Protein AF-A0A816AMF8-F1 (afdb_monomer_lite)

Secondary structure (DSSP, 8-state):
-----PPPPP---------PPPP---SSHHHHHHHHHHHHHHHHHHHTS-TT-----HHHHHHHHHHHHHHHHHHHHHHHHHSTTTS--HHHHHHHHHHHHTT-------HHHHHHHHHHHT-

pLDDT: mean 73.99, std 21.47, range [30.42, 95.75]

Foldseek 3Di:
DDDDDDFDDDDDDDDDPDDDDDDDDDPDPPVVVVLVVVLVVLLVVQVPDDLVPRDDDPSLLVVLLVCCRVVNDPSSVVCCVVRPSSHDDPVVSVVVVVVVVVPDDPDDPPVVVVVVVVVVVVD

Radius of gyration: 21.1 Å; chains: 1; bounding box: 46×49×59 Å

Sequence (123 aa):
GVTFQTPCTFKNKLNEEHCEPKPSDQVSNTQIDCFISTFIEGLTKNMNRSKYCYEYNASMRRFASSVYALGGRNIYQFLQLNLPGAFPTIPTLDSYNKELCKRFQEGEFRFQELENYSNTINC

Organism: NCBI:txid392030

Structure (mmCIF, N/CA/C/O backbone):
data_AF-A0A816AMF8-F1
#
_entry.id   AF-A0A816AMF8-F1
#
loop_
_atom_site.group_PDB
_atom_site.id
_atom_site.type_symbol
_atom_site.label_atom_id
_atom_site.label_alt_id
_atom_site.label_comp_id
_atom_site.label_asym_id
_atom_site.label_entity_id
_atom_site.label_seq_id
_atom_site.pdbx_PDB_ins_code
_atom_site.Cartn_x
_atom_site.Cartn_y
_atom_site.Cartn_z
_atom_site.occupancy
_atom_site.B_iso_or_equiv
_atom_site.auth_seq_id
_atom_site.auth_comp_id
_atom_site.auth_asym_id
_atom_site.auth_atom_id
_atom_site.pdbx_PDB_model_num
ATOM 1 N N . GLY A 1 1 ? 8.708 -21.271 -21.664 1.00 33.81 1 GLY A N 1
ATOM 2 C CA . GLY A 1 1 ? 9.792 -20.341 -21.305 1.00 33.81 1 GLY A CA 1
ATOM 3 C C . GLY A 1 1 ? 9.371 -19.601 -20.062 1.00 33.81 1 GLY A C 1
ATOM 4 O O . GLY A 1 1 ? 8.259 -19.096 -20.041 1.00 33.81 1 GLY A O 1
ATOM 5 N N . VAL A 1 2 ? 10.190 -19.630 -19.015 1.00 32.00 2 VAL A N 1
ATOM 6 C CA . VAL A 1 2 ? 9.902 -18.973 -17.733 1.00 32.00 2 VAL A CA 1
ATOM 7 C C . VAL A 1 2 ? 10.180 -17.479 -17.892 1.00 32.00 2 VAL A C 1
ATOM 9 O O . VAL A 1 2 ? 11.314 -17.094 -18.164 1.00 32.00 2 VAL A O 1
ATOM 12 N N . THR A 1 3 ? 9.153 -16.640 -17.779 1.00 30.42 3 THR A N 1
ATOM 13 C CA . THR A 1 3 ? 9.285 -15.179 -17.803 1.00 30.42 3 THR A CA 1
ATOM 14 C C . THR A 1 3 ? 9.660 -14.680 -16.412 1.00 30.42 3 THR A C 1
ATOM 16 O O . THR A 1 3 ? 8.876 -14.775 -15.470 1.00 30.42 3 THR A O 1
ATOM 19 N N . PHE A 1 4 ? 10.869 -14.140 -16.281 1.00 31.11 4 PHE A N 1
ATOM 20 C CA . PHE A 1 4 ? 11.294 -13.406 -15.094 1.00 31.11 4 PHE A CA 1
ATOM 21 C C . PHE A 1 4 ? 10.667 -12.005 -15.127 1.00 31.11 4 PHE A C 1
ATOM 23 O O . PHE A 1 4 ? 10.997 -11.199 -15.994 1.00 31.11 4 PHE A O 1
ATOM 30 N N . GLN A 1 5 ? 9.754 -11.714 -14.195 1.00 35.53 5 GLN A N 1
ATOM 31 C CA . GLN A 1 5 ? 9.318 -10.345 -13.908 1.00 35.53 5 GLN A CA 1
ATOM 32 C C . GLN A 1 5 ? 10.419 -9.646 -13.105 1.00 35.53 5 GLN A C 1
ATOM 34 O O . GLN A 1 5 ? 10.699 -10.019 -11.966 1.00 35.53 5 GLN A O 1
ATOM 39 N N . THR A 1 6 ? 11.066 -8.654 -13.708 1.00 41.81 6 THR A N 1
ATOM 40 C CA . THR A 1 6 ? 12.015 -7.768 -13.028 1.00 41.81 6 THR A CA 1
ATOM 41 C C . THR A 1 6 ? 11.284 -6.742 -12.148 1.00 41.81 6 THR A C 1
ATOM 43 O O . THR A 1 6 ? 10.152 -6.357 -12.452 1.00 41.81 6 THR A O 1
ATOM 46 N N . PRO A 1 7 ? 11.901 -6.290 -11.039 1.00 43.69 7 PRO A N 1
ATOM 47 C CA . PRO A 1 7 ? 11.271 -5.376 -10.093 1.00 43.69 7 PRO A CA 1
ATOM 48 C C . PRO A 1 7 ? 11.314 -3.924 -10.593 1.00 43.69 7 PRO A C 1
ATOM 50 O O . PRO A 1 7 ? 12.341 -3.430 -11.065 1.00 43.69 7 PRO A O 1
ATOM 53 N N . CYS A 1 8 ? 10.184 -3.228 -10.465 1.00 34.16 8 CYS A N 1
ATOM 54 C CA . CYS A 1 8 ? 10.032 -1.818 -10.814 1.00 34.16 8 CYS A CA 1
ATOM 55 C C . CYS A 1 8 ? 10.995 -0.937 -10.000 1.00 34.16 8 CYS A C 1
ATOM 57 O O . CYS A 1 8 ? 10.967 -0.949 -8.769 1.00 34.16 8 CYS A O 1
ATOM 59 N N . THR A 1 9 ? 11.823 -0.140 -10.678 1.00 40.06 9 THR A N 1
ATOM 60 C CA . THR A 1 9 ? 12.758 0.801 -10.043 1.00 40.06 9 THR A CA 1
ATOM 61 C C . THR A 1 9 ? 12.145 2.201 -9.930 1.00 40.06 9 THR A C 1
ATOM 63 O O . THR A 1 9 ? 11.551 2.730 -10.869 1.00 40.06 9 THR A O 1
ATOM 66 N N . PHE A 1 10 ? 12.279 2.790 -8.741 1.00 38.66 10 PHE A N 1
ATOM 67 C CA . PHE A 1 10 ? 11.649 4.035 -8.294 1.00 38.66 10 PHE A CA 1
ATOM 68 C C . PHE A 1 10 ? 12.312 5.273 -8.932 1.00 38.66 10 PHE A C 1
ATOM 70 O O . PHE A 1 10 ? 13.519 5.464 -8.800 1.00 38.66 10 PHE A O 1
ATOM 77 N N . LYS A 1 11 ? 11.535 6.165 -9.561 1.00 35.31 11 LYS A N 1
ATOM 78 C CA . LYS A 1 11 ? 11.954 7.551 -9.845 1.00 35.31 11 LYS A CA 1
ATOM 79 C C . LYS A 1 11 ? 10.916 8.515 -9.269 1.00 35.31 11 LYS A C 1
ATOM 81 O O . LYS A 1 11 ? 9.786 8.579 -9.744 1.00 35.31 11 LYS A O 1
ATOM 86 N N . ASN A 1 12 ? 11.308 9.242 -8.222 1.00 36.44 12 ASN A N 1
ATOM 87 C CA . ASN A 1 12 ? 10.489 10.258 -7.562 1.00 36.44 12 ASN A CA 1
ATOM 88 C C . ASN A 1 12 ? 10.496 11.568 -8.367 1.00 36.44 12 ASN A C 1
ATOM 90 O O . ASN A 1 12 ? 11.560 12.113 -8.647 1.00 36.44 12 ASN A O 1
ATOM 94 N N . LYS A 1 13 ? 9.312 12.112 -8.666 1.00 33.66 13 LYS A N 1
ATOM 95 C CA . LYS A 1 13 ? 9.111 13.553 -8.882 1.00 33.66 13 LYS A CA 1
ATOM 96 C C . LYS A 1 13 ? 8.112 14.048 -7.835 1.00 33.66 13 LYS A C 1
ATOM 98 O O . LYS A 1 13 ? 6.982 13.563 -7.775 1.00 33.66 13 LYS A O 1
ATOM 103 N N . LEU A 1 14 ? 8.598 14.941 -6.976 1.00 40.00 14 LEU A N 1
ATOM 104 C CA . LEU A 1 14 ? 7.873 15.620 -5.905 1.00 40.00 14 LEU A CA 1
ATOM 105 C C . LEU A 1 14 ? 6.884 16.621 -6.505 1.00 40.00 14 LEU A C 1
ATOM 107 O O . LEU A 1 14 ? 7.300 17.508 -7.237 1.00 40.00 14 LEU A O 1
ATOM 111 N N . ASN A 1 15 ? 5.608 16.490 -6.148 1.00 35.75 15 ASN A N 1
ATOM 112 C CA . ASN A 1 15 ? 4.699 17.626 -6.064 1.00 35.75 15 ASN A CA 1
ATOM 113 C C . ASN A 1 15 ? 4.304 17.704 -4.588 1.00 35.75 15 ASN A C 1
ATOM 115 O O . ASN A 1 15 ? 3.692 16.769 -4.066 1.00 35.75 15 ASN A O 1
ATOM 119 N N . GLU A 1 16 ? 4.778 18.752 -3.924 1.00 41.38 16 GLU A N 1
ATOM 120 C CA . GLU A 1 16 ? 4.567 19.047 -2.511 1.00 41.38 16 GLU A CA 1
ATOM 121 C C . GLU A 1 16 ? 3.116 19.488 -2.285 1.00 41.38 16 GLU A C 1
ATOM 123 O O . GLU A 1 16 ? 2.672 20.494 -2.835 1.00 41.38 16 GLU A O 1
ATOM 128 N N . GLU A 1 17 ? 2.371 18.738 -1.472 1.00 45.41 17 GLU A N 1
ATOM 129 C CA . GLU A 1 17 ? 1.241 19.300 -0.733 1.00 45.41 17 GLU A CA 1
ATOM 130 C C . GLU A 1 17 ? 1.823 20.004 0.501 1.00 45.41 17 GLU A C 1
ATOM 132 O O . GLU A 1 17 ? 2.630 19.438 1.240 1.00 45.41 17 GLU A O 1
ATOM 137 N N . HIS A 1 18 ? 1.482 21.281 0.640 1.00 37.78 18 HIS A N 1
ATOM 138 C CA . HIS A 1 18 ? 2.117 22.254 1.523 1.00 37.78 18 HIS A CA 1
ATOM 139 C C . HIS A 1 18 ? 1.813 21.952 3.004 1.00 37.78 18 HIS A C 1
ATOM 141 O O . HIS A 1 18 ? 0.678 22.102 3.454 1.00 37.78 18 HIS A O 1
ATOM 147 N N . CYS A 1 19 ? 2.829 21.557 3.773 1.00 46.47 19 CYS A N 1
ATOM 148 C CA . CYS A 1 19 ? 2.843 21.710 5.228 1.00 46.47 19 CYS A CA 1
ATOM 149 C C . CYS A 1 19 ? 3.553 23.032 5.533 1.00 46.47 19 CYS A C 1
ATOM 151 O O . CYS A 1 19 ? 4.736 23.158 5.219 1.00 46.47 19 CYS A O 1
ATOM 153 N N . GLU A 1 20 ? 2.868 24.019 6.116 1.00 35.56 20 GLU A N 1
ATOM 154 C CA . GLU A 1 20 ? 3.544 25.261 6.507 1.00 35.56 20 GLU A CA 1
ATOM 155 C C . GLU A 1 20 ? 4.588 24.995 7.611 1.00 35.56 20 GLU A C 1
ATOM 157 O O . GLU A 1 20 ? 4.253 24.406 8.647 1.00 35.56 20 GLU A O 1
ATOM 162 N N . PRO A 1 21 ? 5.850 25.426 7.428 1.00 44.94 21 PRO A N 1
ATOM 163 C CA . PRO A 1 21 ? 6.893 25.269 8.427 1.00 44.94 21 PRO A CA 1
ATOM 164 C C . PRO A 1 21 ? 6.908 26.460 9.398 1.00 44.94 21 PRO A C 1
ATOM 166 O O . PRO A 1 21 ? 6.903 27.620 8.988 1.00 44.94 21 PRO A O 1
ATOM 169 N N . LYS A 1 22 ? 7.027 26.189 10.703 1.00 41.28 22 LYS A N 1
ATOM 170 C CA . LYS A 1 22 ? 7.595 27.175 11.640 1.00 41.28 22 LYS A CA 1
ATOM 171 C C . LYS A 1 22 ? 9.122 27.179 11.473 1.00 41.28 22 LYS A C 1
ATOM 173 O O . LYS A 1 22 ? 9.694 26.098 11.322 1.00 41.28 22 LYS A O 1
ATOM 178 N N . PRO A 1 23 ? 9.794 28.344 11.490 1.00 51.41 23 PRO A N 1
ATOM 179 C CA . PRO A 1 23 ? 11.215 28.410 11.191 1.00 51.41 23 PRO A CA 1
ATOM 180 C C . PRO A 1 23 ? 12.047 28.066 12.429 1.00 51.41 23 PRO A C 1
ATOM 182 O O . PRO A 1 23 ? 11.971 28.762 13.438 1.00 51.41 23 PRO A O 1
ATOM 185 N N . SER A 1 24 ? 12.867 27.022 12.319 1.00 41.66 24 SER A N 1
ATOM 186 C CA . SER A 1 24 ? 14.206 26.966 12.919 1.00 41.66 24 SER A CA 1
ATOM 187 C C . SER A 1 24 ? 14.951 25.733 12.398 1.00 41.66 24 SER A C 1
ATOM 189 O O . SER A 1 24 ? 14.644 24.605 12.779 1.00 41.66 24 SER A O 1
ATOM 191 N N . ASP A 1 25 ? 15.876 25.988 11.475 1.00 51.38 25 ASP A N 1
ATOM 192 C CA . ASP A 1 25 ? 17.154 25.316 11.217 1.00 51.38 25 ASP A CA 1
ATOM 193 C C . ASP A 1 25 ? 17.327 23.867 11.711 1.00 51.38 25 ASP A C 1
ATOM 195 O O . ASP A 1 25 ? 17.658 23.651 12.875 1.00 51.38 25 ASP A O 1
ATOM 199 N N . GLN A 1 26 ? 17.180 22.896 10.792 1.00 42.66 26 GLN A N 1
ATOM 200 C CA . GLN A 1 26 ? 18.002 21.675 10.606 1.00 42.66 26 GLN A CA 1
ATOM 201 C C . GLN A 1 26 ? 17.247 20.610 9.774 1.00 42.66 26 GLN A C 1
ATOM 203 O O . GLN A 1 26 ? 16.132 20.205 10.088 1.00 42.66 26 GLN A O 1
ATOM 208 N N . VAL A 1 27 ? 17.867 20.133 8.693 1.00 52.97 27 VAL A N 1
ATOM 209 C CA . VAL A 1 27 ? 17.420 18.990 7.866 1.00 52.97 27 VAL A CA 1
ATOM 210 C C . VAL A 1 27 ? 17.554 17.698 8.704 1.00 52.97 27 VAL A C 1
ATOM 212 O O . VAL A 1 27 ? 18.638 17.455 9.215 1.00 52.97 27 VAL A O 1
ATOM 215 N N . SER A 1 28 ? 16.582 16.795 8.910 1.00 50.44 28 SER A N 1
ATOM 216 C CA . SER A 1 28 ? 15.158 16.722 8.534 1.00 50.44 28 SER A CA 1
ATOM 217 C C . SER A 1 28 ? 14.416 15.665 9.398 1.00 50.44 28 SER A C 1
ATOM 219 O O . SER A 1 28 ? 13.914 14.670 8.874 1.00 50.44 28 SER A O 1
ATOM 221 N N . ASN A 1 29 ? 14.353 15.831 10.727 1.00 52.22 29 ASN A N 1
ATOM 222 C CA . ASN A 1 29 ? 13.529 14.957 11.596 1.00 52.22 29 ASN A CA 1
ATOM 223 C C . ASN A 1 29 ? 12.019 15.218 11.418 1.00 52.22 29 ASN A C 1
ATOM 225 O O . ASN A 1 29 ? 11.203 14.303 11.453 1.00 52.22 29 ASN A O 1
ATOM 229 N N . THR A 1 30 ? 11.658 16.454 11.080 1.00 54.69 30 THR A N 1
ATOM 230 C CA . THR A 1 30 ? 10.279 16.941 10.933 1.00 54.69 30 THR A CA 1
ATOM 231 C C . THR A 1 30 ? 9.467 16.222 9.851 1.00 54.69 30 THR A C 1
ATOM 233 O O . THR A 1 30 ? 8.251 16.087 9.966 1.00 54.69 30 THR A O 1
ATOM 236 N N . GLN A 1 31 ? 10.115 15.753 8.779 1.00 55.91 31 GLN A N 1
ATOM 237 C CA . GLN A 1 31 ? 9.424 15.142 7.637 1.00 55.91 31 GLN A CA 1
ATOM 238 C C . GLN A 1 31 ? 9.087 13.659 7.880 1.00 55.91 31 GLN A C 1
ATOM 240 O O . GLN A 1 31 ? 8.039 13.180 7.442 1.00 55.91 31 GLN A O 1
ATOM 245 N N . ILE A 1 32 ? 9.947 12.943 8.616 1.00 59.97 32 ILE A N 1
ATOM 246 C CA . ILE A 1 32 ? 9.704 11.559 9.055 1.00 59.97 32 ILE A CA 1
ATOM 247 C C . ILE A 1 32 ? 8.557 11.543 10.067 1.00 59.97 32 ILE A C 1
ATOM 249 O O . ILE A 1 32 ? 7.622 10.750 9.922 1.00 59.97 32 ILE A O 1
ATOM 253 N N . ASP A 1 33 ? 8.576 12.484 11.013 1.00 68.06 33 ASP A N 1
ATOM 254 C CA . ASP A 1 33 ? 7.499 12.671 11.987 1.00 68.06 33 ASP A CA 1
ATOM 255 C C . ASP A 1 33 ? 6.152 12.927 11.290 1.00 68.06 33 ASP A C 1
ATOM 257 O O . ASP A 1 33 ? 5.122 12.378 11.688 1.00 68.06 33 ASP A O 1
ATOM 261 N N . CYS A 1 34 ? 6.161 13.676 10.181 1.00 83.44 34 CYS A N 1
ATOM 262 C CA . CYS A 1 34 ? 4.963 13.971 9.399 1.00 83.44 34 CYS A CA 1
ATOM 263 C C . CYS A 1 34 ? 4.342 12.722 8.751 1.00 83.44 34 CYS A C 1
ATOM 265 O O . CYS A 1 34 ? 3.120 12.546 8.805 1.00 83.44 34 CYS A O 1
ATOM 267 N N . PHE A 1 35 ? 5.147 11.834 8.148 1.00 89.50 35 PHE A N 1
ATOM 268 C CA . PHE A 1 35 ? 4.613 10.597 7.565 1.00 89.50 35 PHE A CA 1
ATOM 269 C C . PHE A 1 35 ? 4.095 9.648 8.644 1.00 89.50 35 PHE A C 1
ATOM 271 O O . PHE A 1 35 ? 2.990 9.130 8.502 1.00 89.50 35 PHE A O 1
ATOM 278 N N . ILE A 1 36 ? 4.869 9.424 9.710 1.00 90.69 36 ILE A N 1
ATOM 279 C CA . ILE A 1 36 ? 4.487 8.494 10.778 1.00 90.69 36 ILE A CA 1
ATOM 280 C C . ILE A 1 36 ? 3.206 8.966 11.469 1.00 90.69 36 ILE A C 1
ATOM 282 O O . ILE A 1 36 ? 2.288 8.165 11.629 1.00 90.69 36 ILE A O 1
ATOM 286 N N . SER A 1 37 ? 3.096 10.261 11.778 1.00 90.44 37 SER A N 1
ATOM 287 C CA . SER A 1 37 ? 1.859 10.870 12.283 1.00 90.44 37 SER A CA 1
ATOM 288 C C . SER A 1 37 ? 0.679 10.595 11.344 1.00 90.44 37 SER A C 1
ATOM 290 O O . SER A 1 37 ? -0.316 9.986 11.737 1.00 90.44 37 SER A O 1
ATOM 292 N N . THR A 1 38 ? 0.840 10.920 10.059 1.00 90.44 38 THR A N 1
ATOM 293 C CA . THR A 1 38 ? -0.192 10.714 9.033 1.00 90.44 38 THR A CA 1
ATOM 294 C C . THR A 1 38 ? -0.591 9.239 8.893 1.00 90.44 38 THR A C 1
ATOM 296 O O . THR A 1 38 ? -1.761 8.914 8.677 1.00 90.44 38 THR A O 1
ATOM 299 N N . PHE A 1 39 ? 0.374 8.328 9.006 1.00 93.19 39 PHE A N 1
ATOM 300 C CA . PHE A 1 39 ? 0.154 6.890 8.928 1.00 93.19 39 PHE A CA 1
ATOM 301 C C . PHE A 1 39 ? -0.612 6.372 10.149 1.00 93.19 39 PHE A C 1
ATOM 303 O O . PHE A 1 39 ? -1.580 5.633 9.981 1.00 93.19 39 PHE A O 1
ATOM 310 N N . ILE A 1 40 ? -0.226 6.788 11.360 1.00 92.44 40 ILE A N 1
ATOM 311 C CA . ILE A 1 40 ? -0.901 6.415 12.611 1.00 92.44 40 ILE A CA 1
ATOM 312 C C . ILE A 1 40 ? -2.327 6.972 12.641 1.00 92.44 40 ILE A C 1
ATOM 314 O O . ILE A 1 40 ? -3.259 6.253 13.006 1.00 92.44 40 ILE A O 1
ATOM 318 N N . GLU A 1 41 ? -2.530 8.217 12.211 1.00 91.50 41 GLU A N 1
ATOM 319 C CA . GLU A 1 41 ? -3.865 8.802 12.088 1.00 91.50 41 GLU A CA 1
ATOM 320 C C . GLU A 1 41 ? -4.732 8.038 11.085 1.00 91.50 41 GLU A C 1
ATOM 322 O O . GLU A 1 41 ? -5.889 7.728 11.374 1.00 91.50 41 GLU A O 1
ATOM 327 N N . GLY A 1 42 ? -4.183 7.721 9.908 1.00 91.12 42 GLY A N 1
ATOM 328 C CA . GLY A 1 42 ? -4.875 6.946 8.879 1.00 91.12 42 GLY A CA 1
ATOM 329 C C . GLY A 1 42 ? -5.243 5.544 9.363 1.00 91.12 42 GLY A C 1
ATOM 330 O O . GLY A 1 42 ? -6.381 5.108 9.193 1.00 91.12 42 GLY A O 1
ATOM 331 N N . LEU A 1 43 ? -4.310 4.869 10.039 1.00 92.81 43 LEU A N 1
ATOM 332 C CA . LEU A 1 43 ? -4.536 3.575 10.676 1.00 92.81 43 LEU A CA 1
ATOM 333 C C . LEU A 1 43 ? -5.662 3.655 11.710 1.00 92.81 43 LEU A C 1
ATOM 335 O O . LEU A 1 43 ? -6.616 2.886 11.635 1.00 92.81 43 LEU A O 1
ATOM 339 N N . THR A 1 44 ? -5.592 4.616 12.629 1.00 92.06 44 THR A N 1
ATOM 340 C CA . THR A 1 44 ? -6.589 4.789 13.696 1.00 92.06 44 THR A CA 1
ATOM 341 C C . THR A 1 44 ? -7.973 5.084 13.117 1.00 92.06 44 THR A C 1
ATOM 343 O O . THR A 1 44 ? -8.968 4.492 13.535 1.00 92.06 44 THR A O 1
ATOM 346 N N . LYS A 1 45 ? -8.050 5.939 12.087 1.00 92.31 45 LYS A N 1
ATOM 347 C CA . LYS A 1 45 ? -9.293 6.201 11.346 1.00 92.31 45 LYS A CA 1
ATOM 348 C C . LYS A 1 45 ? -9.839 4.927 10.704 1.00 92.31 45 LYS A C 1
ATOM 350 O O . LYS A 1 45 ? -11.033 4.673 10.823 1.00 92.31 45 LYS A O 1
ATOM 355 N N . ASN A 1 46 ? -8.995 4.114 10.072 1.00 92.38 46 ASN A N 1
ATOM 356 C CA . ASN A 1 46 ? -9.420 2.855 9.461 1.00 92.38 46 ASN A CA 1
ATOM 357 C C . ASN A 1 46 ? -9.868 1.823 10.501 1.00 92.38 46 ASN A C 1
ATOM 359 O O . ASN A 1 46 ? -10.867 1.149 10.279 1.00 92.38 46 ASN A O 1
ATOM 363 N N . MET A 1 47 ? -9.210 1.737 11.657 1.00 89.44 47 MET A N 1
ATOM 364 C CA . MET A 1 47 ? -9.632 0.850 12.747 1.00 89.44 47 MET A CA 1
ATOM 365 C C . MET A 1 47 ? -11.018 1.205 13.301 1.00 89.44 47 MET A C 1
ATOM 367 O O . MET A 1 47 ? -11.760 0.311 13.696 1.00 89.44 47 MET A O 1
ATOM 371 N N . ASN A 1 48 ? -11.389 2.488 13.277 1.00 89.25 48 ASN A N 1
ATOM 372 C CA . ASN A 1 48 ? -12.716 2.957 13.687 1.00 89.25 48 ASN A CA 1
ATOM 373 C C . ASN A 1 48 ? -13.801 2.762 12.613 1.00 89.25 48 ASN A C 1
ATOM 375 O O . ASN A 1 48 ? -14.976 3.032 12.861 1.00 89.25 48 ASN A O 1
ATOM 379 N N . ARG A 1 49 ? -13.430 2.326 11.405 1.00 88.50 49 ARG A N 1
ATOM 380 C CA . ARG A 1 49 ? -14.358 2.090 10.295 1.00 88.50 49 ARG A CA 1
ATOM 381 C C . ARG A 1 49 ? -14.707 0.613 10.176 1.00 88.50 49 ARG A C 1
ATOM 383 O O . ARG A 1 49 ? -14.003 -0.273 10.658 1.00 88.50 49 ARG A O 1
ATOM 390 N N . SER A 1 50 ? -15.791 0.335 9.457 1.00 86.31 50 SER A N 1
ATOM 391 C CA . SER A 1 50 ? -16.090 -1.029 9.037 1.00 86.31 50 SER A CA 1
ATOM 392 C C . SER A 1 50 ? -15.003 -1.542 8.083 1.00 86.31 50 SER A C 1
ATOM 394 O O . SER A 1 50 ? -14.399 -0.785 7.320 1.00 86.31 50 SER A O 1
ATOM 396 N N . LYS A 1 51 ? -14.774 -2.859 8.108 1.00 75.06 51 LYS A N 1
ATOM 397 C CA . LYS A 1 51 ? -13.682 -3.554 7.399 1.00 75.06 51 LYS A CA 1
ATOM 398 C C . LYS A 1 51 ? -13.594 -3.270 5.888 1.00 75.06 51 LYS A C 1
ATOM 400 O O . LYS A 1 51 ? -12.548 -3.488 5.287 1.00 75.06 51 LYS A O 1
ATOM 405 N N . TYR A 1 52 ? -14.679 -2.804 5.273 1.00 77.38 52 TYR A N 1
ATOM 406 C CA . TYR A 1 52 ? -14.784 -2.557 3.831 1.00 77.38 52 TYR A CA 1
ATOM 407 C C . TYR A 1 52 ? -14.685 -1.074 3.446 1.00 77.38 52 TYR A C 1
ATOM 409 O O . TYR A 1 52 ? -14.720 -0.757 2.263 1.00 77.38 52 TYR A O 1
ATOM 417 N N . CYS A 1 53 ? -14.537 -0.176 4.423 1.00 86.50 53 CYS A N 1
ATOM 418 C CA . CYS A 1 53 ? -14.521 1.275 4.219 1.00 86.50 53 CYS A CA 1
ATOM 419 C C . CYS A 1 53 ? -13.150 1.901 4.530 1.00 86.50 53 CYS A C 1
ATOM 421 O O . CYS A 1 53 ? -13.057 3.078 4.890 1.00 86.50 53 CYS A O 1
ATOM 423 N N . TYR A 1 54 ? -12.074 1.115 4.449 1.00 91.69 54 TYR A N 1
ATOM 424 C CA . TYR A 1 54 ? -10.724 1.630 4.662 1.00 91.69 54 TYR A CA 1
ATOM 425 C C . TYR A 1 54 ? -10.316 2.563 3.525 1.00 91.69 54 TYR A C 1
ATOM 427 O O . TYR A 1 54 ? -10.481 2.237 2.350 1.00 91.69 54 TYR A O 1
ATOM 435 N N . GLU A 1 55 ? -9.744 3.707 3.883 1.00 90.06 55 GLU A N 1
ATOM 436 C CA . GLU A 1 55 ? -9.202 4.666 2.925 1.00 90.06 55 GLU A CA 1
ATOM 437 C C . GLU A 1 55 ? -7.721 4.894 3.190 1.00 90.06 55 GLU A C 1
ATOM 439 O O . GLU A 1 55 ? -7.244 4.862 4.326 1.00 90.06 55 GLU A O 1
ATOM 444 N N . TYR A 1 56 ? -6.989 5.135 2.108 1.00 91.81 56 TYR A N 1
ATOM 445 C CA . TYR A 1 56 ? -5.545 5.295 2.137 1.00 91.81 56 TYR A CA 1
ATOM 446 C C . TYR A 1 56 ? -5.168 6.547 1.358 1.00 91.81 56 TYR A C 1
ATOM 448 O O . TYR A 1 56 ? -5.443 6.662 0.159 1.00 91.81 56 TYR A O 1
ATOM 456 N N . ASN A 1 57 ? -4.504 7.488 2.027 1.00 90.56 57 ASN A N 1
ATOM 457 C CA . ASN A 1 57 ? -3.968 8.670 1.358 1.00 90.56 57 ASN A CA 1
ATOM 458 C C . ASN A 1 57 ? -2.820 8.294 0.396 1.00 90.56 57 ASN A C 1
ATOM 460 O O . ASN A 1 57 ? -2.359 7.150 0.347 1.00 90.56 57 ASN A O 1
ATOM 464 N N . ALA A 1 58 ? -2.369 9.247 -0.422 1.00 89.31 58 ALA A N 1
ATOM 465 C CA . ALA A 1 58 ? -1.332 8.991 -1.425 1.00 89.31 58 ALA A CA 1
ATOM 466 C C . ALA A 1 58 ? -0.019 8.468 -0.809 1.00 89.31 58 ALA A C 1
ATOM 468 O O . ALA A 1 58 ? 0.584 7.544 -1.356 1.00 89.31 58 ALA A O 1
ATOM 469 N N . SER A 1 59 ? 0.394 9.004 0.341 1.00 89.44 59 SER A N 1
ATOM 470 C CA . SER A 1 59 ? 1.616 8.594 1.043 1.00 89.44 59 SER A CA 1
ATOM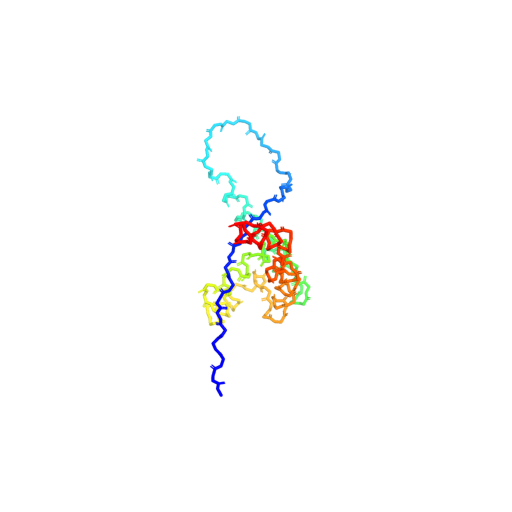 471 C C . SER A 1 59 ? 1.529 7.157 1.562 1.00 89.44 59 SER A C 1
ATOM 473 O O . SER A 1 59 ? 2.445 6.370 1.336 1.00 89.44 59 SER A O 1
ATOM 475 N N . MET A 1 60 ? 0.403 6.772 2.170 1.00 92.50 60 MET A N 1
ATOM 476 C CA . MET A 1 60 ? 0.140 5.403 2.627 1.00 92.50 60 MET A CA 1
ATOM 477 C C . MET A 1 60 ? 0.096 4.417 1.458 1.00 92.50 60 MET A C 1
ATOM 479 O O . MET A 1 60 ? 0.658 3.328 1.553 1.00 92.50 60 MET A O 1
ATOM 483 N N . ARG A 1 61 ? -0.525 4.802 0.333 1.00 92.94 61 ARG A N 1
ATOM 484 C CA . ARG A 1 61 ? -0.555 3.979 -0.887 1.00 92.94 61 ARG A CA 1
ATOM 485 C C . ARG A 1 61 ? 0.850 3.735 -1.429 1.00 92.94 61 ARG A C 1
ATOM 487 O O . ARG A 1 61 ? 1.210 2.590 -1.671 1.00 92.94 61 ARG A O 1
ATOM 494 N N . ARG A 1 62 ? 1.665 4.789 -1.548 1.00 89.75 62 ARG A N 1
ATOM 495 C CA . ARG A 1 62 ? 3.067 4.678 -1.987 1.00 89.75 62 ARG A CA 1
ATOM 496 C C . ARG A 1 62 ? 3.890 3.815 -1.039 1.00 89.75 62 ARG A C 1
ATOM 498 O O . ARG A 1 62 ? 4.625 2.952 -1.502 1.00 89.75 62 ARG A O 1
ATOM 505 N N . PHE A 1 63 ? 3.736 4.012 0.268 1.00 92.81 63 PHE A N 1
ATOM 506 C CA . PHE A 1 63 ? 4.402 3.191 1.273 1.00 92.81 63 PHE A CA 1
ATOM 507 C C . PHE A 1 63 ? 4.024 1.712 1.132 1.00 92.81 63 PHE A C 1
ATOM 509 O O . PHE A 1 63 ? 4.907 0.862 1.054 1.00 92.81 63 PHE A O 1
ATOM 516 N N . ALA A 1 64 ? 2.733 1.400 0.998 1.00 93.81 64 ALA A N 1
ATOM 517 C CA . ALA A 1 64 ? 2.261 0.037 0.777 1.00 93.81 64 ALA A CA 1
ATOM 518 C C . ALA A 1 64 ? 2.836 -0.580 -0.512 1.00 93.81 64 ALA A C 1
ATOM 520 O O . ALA A 1 64 ? 3.282 -1.728 -0.489 1.00 93.81 64 ALA A O 1
ATOM 521 N N . SER A 1 65 ? 2.882 0.176 -1.613 1.00 92.38 65 SER A N 1
ATOM 522 C CA . SER A 1 65 ? 3.496 -0.275 -2.868 1.00 92.38 65 SER A CA 1
ATOM 523 C C . SER A 1 65 ? 4.984 -0.574 -2.696 1.00 92.38 65 SER A C 1
ATOM 525 O O . SER A 1 65 ? 5.447 -1.615 -3.155 1.00 92.38 65 SER A O 1
ATOM 527 N N . SER A 1 66 ? 5.724 0.285 -1.990 1.00 92.31 66 SER A N 1
ATOM 528 C CA . SER A 1 66 ? 7.145 0.070 -1.700 1.00 92.31 66 SER A CA 1
ATOM 529 C C . SER A 1 66 ? 7.375 -1.158 -0.821 1.00 92.31 66 SER A C 1
ATOM 531 O O . SER A 1 66 ? 8.254 -1.962 -1.118 1.00 92.31 66 SER A O 1
ATOM 533 N N . VAL A 1 67 ? 6.564 -1.354 0.223 1.00 94.12 67 VAL A N 1
ATOM 534 C CA . VAL A 1 67 ? 6.645 -2.542 1.086 1.00 94.12 67 VAL A CA 1
ATOM 535 C C . VAL A 1 67 ? 6.381 -3.817 0.285 1.00 94.12 67 VAL A C 1
ATOM 537 O O . VAL A 1 67 ? 7.102 -4.795 0.452 1.00 94.12 67 VAL A O 1
ATOM 540 N N . TYR A 1 68 ? 5.394 -3.811 -0.614 1.00 94.44 68 TYR A N 1
ATOM 541 C CA . TYR A 1 68 ? 5.109 -4.962 -1.471 1.00 94.44 68 TYR A CA 1
ATOM 542 C C . TYR A 1 68 ? 6.222 -5.225 -2.493 1.00 94.44 68 TYR A C 1
ATOM 544 O O . TYR A 1 68 ? 6.598 -6.374 -2.703 1.00 94.44 68 TYR A O 1
ATOM 552 N N . ALA A 1 69 ? 6.778 -4.174 -3.101 1.00 89.38 69 ALA A N 1
ATOM 553 C CA . ALA A 1 69 ? 7.856 -4.298 -4.078 1.00 89.38 69 ALA A CA 1
ATOM 554 C C . ALA A 1 69 ? 9.160 -4.819 -3.452 1.00 89.38 69 ALA A C 1
ATOM 556 O O . ALA A 1 69 ? 9.846 -5.633 -4.063 1.00 89.38 69 ALA A O 1
ATOM 557 N N . LEU A 1 70 ? 9.493 -4.365 -2.239 1.00 92.19 70 LEU A N 1
ATOM 558 C CA . LEU A 1 70 ? 10.735 -4.730 -1.552 1.00 92.19 70 LEU A CA 1
ATOM 559 C C . LEU A 1 70 ? 10.607 -6.026 -0.747 1.00 92.19 70 LEU A C 1
ATOM 561 O O . LEU A 1 70 ? 11.495 -6.871 -0.786 1.00 92.19 70 LEU A O 1
ATOM 565 N N . GLY A 1 71 ? 9.512 -6.181 -0.002 1.00 90.62 71 GLY A N 1
ATOM 566 C CA . GLY A 1 71 ? 9.285 -7.330 0.876 1.00 90.62 71 GLY A CA 1
ATOM 567 C C . GLY A 1 71 ? 8.567 -8.502 0.201 1.00 90.62 71 GLY A C 1
ATOM 568 O O . GLY A 1 71 ? 8.485 -9.597 0.763 1.00 90.62 71 GLY A O 1
ATOM 569 N N . GLY A 1 72 ? 8.024 -8.289 -0.996 1.00 92.19 72 GLY A N 1
ATOM 570 C CA . GLY A 1 72 ? 7.220 -9.277 -1.696 1.00 92.19 72 GLY A CA 1
ATOM 571 C C . GLY A 1 72 ? 5.901 -9.593 -0.986 1.00 92.19 72 GLY A C 1
ATOM 572 O O . GLY A 1 72 ? 5.501 -8.985 0.012 1.00 92.19 72 GLY A O 1
ATOM 573 N N . ARG A 1 73 ? 5.205 -10.603 -1.512 1.00 94.50 73 ARG A N 1
ATOM 574 C CA . ARG A 1 73 ? 3.855 -10.970 -1.068 1.00 94.50 73 ARG A CA 1
ATOM 575 C C . ARG A 1 73 ? 3.791 -11.433 0.387 1.00 94.50 73 ARG A C 1
ATOM 577 O O . ARG A 1 73 ? 2.865 -11.048 1.094 1.00 94.50 73 ARG A O 1
ATOM 584 N N . ASN A 1 74 ? 4.757 -12.236 0.833 1.00 95.00 74 ASN A N 1
ATOM 585 C CA . ASN A 1 74 ? 4.714 -12.860 2.158 1.00 95.00 74 ASN A CA 1
ATOM 586 C C . ASN A 1 74 ? 4.860 -11.828 3.280 1.00 95.00 74 ASN A C 1
ATOM 588 O O . ASN A 1 74 ? 4.054 -11.818 4.207 1.00 95.00 74 ASN A O 1
ATOM 592 N N . ILE A 1 75 ? 5.841 -10.925 3.171 1.00 95.31 75 ILE A N 1
ATOM 593 C CA . ILE A 1 75 ? 6.048 -9.861 4.165 1.00 95.31 75 ILE A CA 1
ATOM 594 C C . ILE A 1 75 ? 4.854 -8.911 4.164 1.00 95.31 75 ILE A C 1
ATOM 596 O O . ILE A 1 75 ? 4.348 -8.550 5.224 1.00 95.31 75 ILE A O 1
ATOM 600 N N . TYR A 1 76 ? 4.351 -8.555 2.982 1.00 95.75 76 TYR A N 1
ATOM 601 C CA . TYR A 1 76 ? 3.188 -7.686 2.873 1.00 95.75 76 TYR A CA 1
ATOM 602 C C . TYR A 1 76 ? 1.942 -8.280 3.547 1.00 95.75 76 TYR A C 1
ATOM 604 O O . TYR A 1 76 ? 1.274 -7.605 4.327 1.00 95.75 76 TYR A O 1
ATOM 612 N N . GLN A 1 77 ? 1.643 -9.558 3.289 1.00 94.38 77 GLN A N 1
ATOM 613 C CA . GLN A 1 77 ? 0.515 -10.248 3.920 1.00 94.38 77 GLN A CA 1
ATOM 614 C C . GLN A 1 77 ? 0.709 -10.406 5.427 1.00 94.38 77 GLN A C 1
ATOM 616 O O . GLN A 1 77 ? -0.245 -10.225 6.181 1.00 94.38 77 GLN A O 1
ATOM 621 N N . PHE A 1 78 ? 1.934 -10.687 5.878 1.00 95.69 78 PHE A N 1
ATOM 622 C CA . PHE A 1 78 ? 2.255 -10.723 7.300 1.00 95.69 78 PHE A CA 1
ATOM 623 C C . PHE A 1 78 ? 1.941 -9.380 7.971 1.00 95.69 78 PHE A C 1
ATOM 625 O O . PHE A 1 78 ? 1.242 -9.346 8.981 1.00 95.69 78 PHE A O 1
ATOM 632 N N . LEU A 1 79 ? 2.379 -8.263 7.388 1.00 94.56 79 LEU A N 1
ATOM 633 C CA . LEU A 1 79 ? 2.093 -6.932 7.924 1.00 94.56 79 LEU A CA 1
ATOM 634 C C . LEU A 1 79 ? 0.596 -6.613 7.909 1.00 94.56 79 LEU A C 1
ATOM 636 O O . LEU A 1 79 ? 0.076 -6.100 8.892 1.00 94.56 79 LEU A O 1
ATOM 640 N N . GLN A 1 80 ? -0.115 -6.967 6.840 1.00 93.00 80 GLN A N 1
ATOM 641 C CA . GLN A 1 80 ? -1.560 -6.764 6.748 1.00 93.00 80 GLN A CA 1
ATOM 642 C C . GLN A 1 80 ? -2.346 -7.537 7.818 1.00 93.00 80 GLN A C 1
ATOM 644 O O . GLN A 1 80 ? -3.340 -7.024 8.331 1.00 93.00 80 GLN A O 1
ATOM 649 N N . LEU A 1 81 ? -1.921 -8.758 8.152 1.00 92.75 81 LEU A N 1
ATOM 650 C CA . LEU A 1 81 ? -2.564 -9.570 9.187 1.00 92.75 81 LEU A CA 1
ATOM 651 C C . LEU A 1 81 ? -2.291 -9.036 10.597 1.00 92.75 81 LEU A C 1
ATOM 653 O O . LEU A 1 81 ? -3.178 -9.090 11.444 1.00 92.75 81 LEU A O 1
ATOM 657 N N . ASN A 1 82 ? -1.088 -8.511 10.839 1.00 93.75 82 ASN A N 1
ATOM 658 C CA . ASN A 1 82 ? -0.696 -7.989 12.150 1.00 93.75 82 ASN A CA 1
ATOM 659 C C . ASN A 1 82 ? -1.122 -6.527 12.375 1.00 93.75 82 ASN A C 1
ATOM 661 O O . ASN A 1 82 ? -1.229 -6.095 13.518 1.00 93.75 82 ASN A O 1
ATOM 665 N N . LEU A 1 83 ? -1.382 -5.769 11.306 1.00 91.06 83 LEU A N 1
ATOM 666 C CA . LEU A 1 83 ? -1.790 -4.363 11.350 1.00 91.06 83 LEU A CA 1
ATOM 667 C C . LEU A 1 83 ? -3.078 -4.154 10.526 1.00 91.06 83 LEU A C 1
ATOM 669 O O . LEU A 1 83 ? -3.030 -3.638 9.400 1.00 91.06 83 LEU A O 1
ATOM 673 N N . PRO A 1 84 ? -4.249 -4.560 11.053 1.00 88.00 84 PRO A N 1
ATOM 674 C CA . PRO A 1 84 ? -5.514 -4.432 10.340 1.00 88.00 84 PRO A CA 1
ATOM 675 C C . PRO A 1 84 ? -5.833 -2.961 10.050 1.00 88.00 84 PRO A C 1
ATOM 677 O O . PRO A 1 84 ? -5.758 -2.104 10.924 1.00 88.00 84 PRO A O 1
ATOM 680 N N . GLY A 1 85 ? -6.185 -2.663 8.798 1.00 87.56 85 GLY A N 1
ATOM 681 C CA . GLY A 1 85 ? -6.477 -1.295 8.355 1.00 87.56 8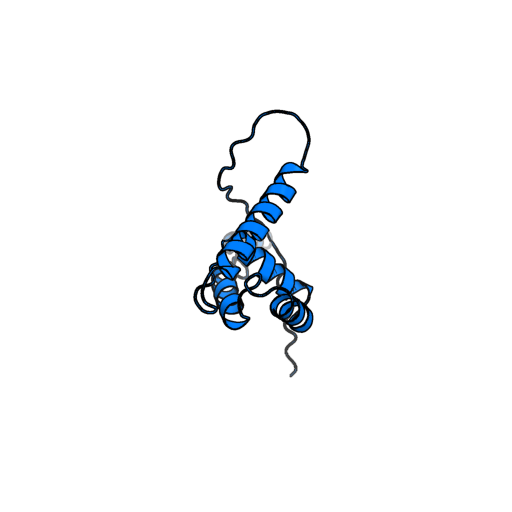5 GLY A CA 1
ATOM 682 C C . GLY A 1 85 ? -5.249 -0.459 7.983 1.00 87.56 85 GLY A C 1
ATOM 683 O O . GLY A 1 85 ? -5.420 0.603 7.387 1.00 87.56 85 GLY A O 1
ATOM 684 N N . ALA A 1 86 ? -4.026 -0.945 8.228 1.00 92.19 86 ALA A N 1
ATOM 685 C CA . ALA A 1 86 ? -2.791 -0.242 7.861 1.00 92.19 86 ALA A CA 1
ATOM 686 C C . ALA A 1 86 ? -2.429 -0.398 6.379 1.00 92.19 86 ALA A C 1
ATOM 688 O O . ALA A 1 86 ? -1.910 0.533 5.764 1.00 92.19 86 ALA A O 1
ATOM 689 N N . PHE A 1 87 ? -2.726 -1.565 5.801 1.00 93.69 87 PHE A N 1
ATOM 690 C CA . PHE A 1 87 ? -2.350 -1.910 4.432 1.00 93.69 87 PHE A CA 1
ATOM 691 C C . PHE A 1 87 ? -3.570 -2.300 3.587 1.00 93.69 87 PHE A C 1
ATOM 693 O O . PHE A 1 87 ? -4.386 -3.111 4.045 1.00 93.69 87 PHE A O 1
ATOM 700 N N . PRO A 1 88 ? -3.687 -1.778 2.350 1.00 93.38 88 PRO A N 1
ATOM 701 C CA . PRO A 1 88 ? -4.745 -2.169 1.426 1.00 93.38 88 PRO A CA 1
ATOM 702 C C . PRO A 1 88 ? -4.640 -3.648 1.036 1.00 93.38 88 PRO A C 1
ATOM 704 O O . PRO A 1 88 ? -3.591 -4.281 1.138 1.00 93.38 88 PRO A O 1
ATOM 707 N N . THR A 1 89 ? -5.740 -4.241 0.574 1.00 92.56 89 THR A N 1
ATOM 708 C CA . THR A 1 89 ? -5.697 -5.617 0.050 1.00 92.56 89 THR A CA 1
ATOM 709 C C . THR A 1 89 ? -4.840 -5.687 -1.215 1.00 92.56 89 THR A C 1
ATOM 711 O O . THR A 1 89 ? -4.728 -4.693 -1.930 1.00 92.56 89 THR A O 1
ATOM 714 N N . ILE A 1 90 ? -4.255 -6.851 -1.524 1.00 92.50 90 ILE A N 1
ATOM 715 C CA . ILE A 1 90 ? -3.440 -7.025 -2.744 1.00 92.50 90 ILE A CA 1
ATOM 716 C C . ILE A 1 90 ? -4.200 -6.582 -4.012 1.00 92.50 90 ILE A C 1
ATOM 718 O O . ILE A 1 90 ? -3.638 -5.795 -4.767 1.00 92.50 90 ILE A O 1
ATOM 722 N N . PRO A 1 91 ? -5.480 -6.957 -4.232 1.00 91.94 91 PRO A N 1
ATOM 723 C CA . PRO A 1 91 ? -6.235 -6.457 -5.385 1.00 91.94 91 PRO A CA 1
ATOM 724 C C . PRO A 1 91 ? -6.354 -4.927 -5.426 1.00 91.94 91 PRO A C 1
ATOM 726 O O . PRO A 1 91 ? -6.237 -4.314 -6.487 1.00 91.94 91 PRO A O 1
ATOM 729 N N . THR A 1 92 ? -6.566 -4.296 -4.269 1.00 91.56 92 THR A N 1
ATOM 730 C CA . THR A 1 92 ? -6.617 -2.833 -4.147 1.00 91.56 92 THR A CA 1
ATOM 731 C C . THR A 1 92 ? -5.255 -2.206 -4.458 1.00 91.56 92 THR A C 1
ATOM 733 O O . THR A 1 92 ? -5.182 -1.212 -5.179 1.00 91.56 92 THR A O 1
ATOM 736 N N . LEU A 1 93 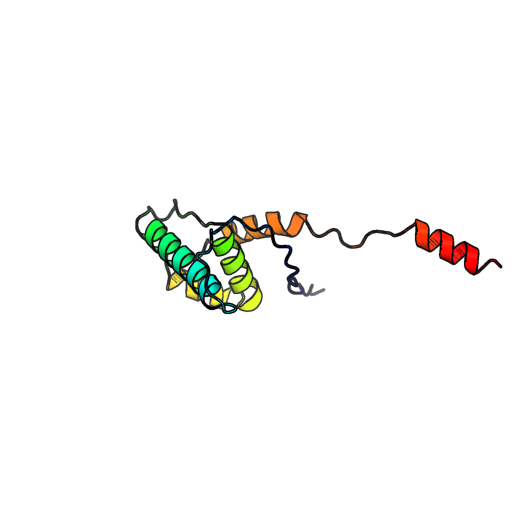? -4.173 -2.806 -3.959 1.00 92.38 93 LEU A N 1
ATOM 737 C CA . LEU A 1 93 ? -2.807 -2.363 -4.211 1.00 92.38 93 LEU A CA 1
ATOM 738 C C . LEU A 1 93 ? -2.438 -2.472 -5.696 1.00 92.38 93 LEU A C 1
ATOM 740 O O . LEU A 1 93 ? -1.868 -1.537 -6.253 1.00 92.38 93 LEU A O 1
ATOM 744 N N . ASP A 1 94 ? -2.813 -3.568 -6.355 1.00 90.88 94 ASP A N 1
ATOM 745 C CA . ASP A 1 94 ? -2.609 -3.754 -7.792 1.00 90.88 94 ASP A CA 1
ATOM 746 C C . ASP A 1 94 ? -3.353 -2.690 -8.605 1.00 90.88 94 ASP A C 1
ATOM 748 O O . ASP A 1 94 ? -2.826 -2.192 -9.601 1.00 90.88 94 ASP A O 1
ATOM 752 N N . SER A 1 95 ? -4.553 -2.290 -8.170 1.00 89.69 95 SER A N 1
ATOM 753 C CA . SER A 1 95 ? -5.280 -1.171 -8.779 1.00 89.69 95 SER A CA 1
ATOM 754 C C . SER A 1 95 ? -4.502 0.142 -8.655 1.00 89.69 95 SER A C 1
ATOM 756 O O . SER A 1 95 ? -4.340 0.846 -9.651 1.00 89.69 95 SER A O 1
ATOM 758 N N . TYR A 1 96 ? -3.961 0.450 -7.471 1.00 87.69 96 TYR A N 1
ATOM 759 C CA . TYR A 1 96 ? -3.130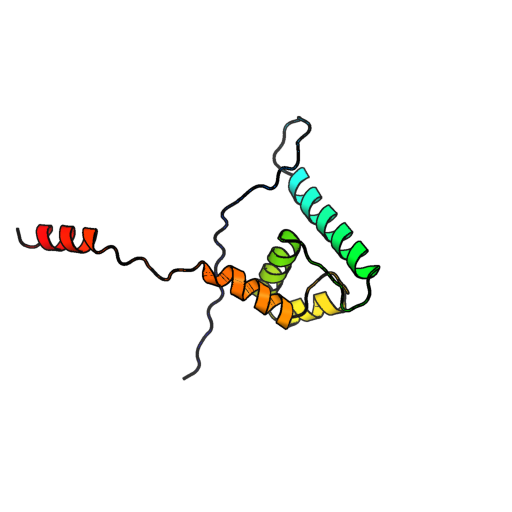 1.644 -7.268 1.00 87.69 96 TYR A CA 1
ATOM 760 C C . TYR A 1 96 ? -1.849 1.607 -8.108 1.00 87.69 96 TYR A C 1
ATOM 762 O O . TYR A 1 96 ? -1.463 2.607 -8.711 1.00 87.69 96 TYR A O 1
ATOM 770 N N . ASN A 1 97 ? -1.204 0.444 -8.202 1.00 84.06 97 ASN A N 1
ATOM 771 C CA . ASN A 1 97 ? 0.013 0.281 -8.989 1.00 84.06 97 ASN A CA 1
ATOM 772 C C 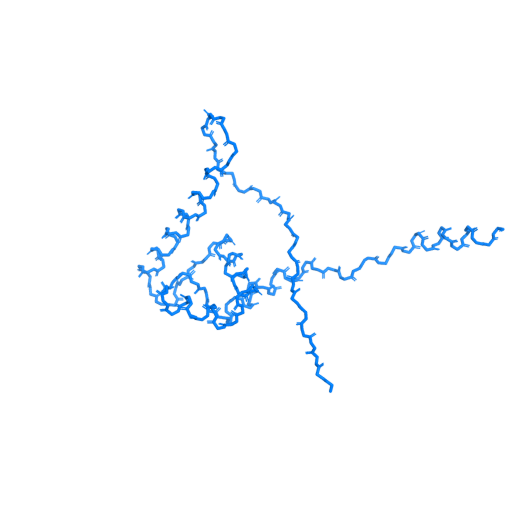. ASN A 1 97 ? -0.255 0.428 -10.488 1.00 84.06 97 ASN A C 1
ATOM 774 O O . ASN A 1 97 ? 0.537 1.059 -11.178 1.00 84.06 97 ASN A O 1
ATOM 778 N N . LYS A 1 98 ? -1.387 -0.066 -11.002 1.00 81.94 98 LYS A N 1
ATOM 779 C CA . LYS A 1 98 ? -1.778 0.140 -12.407 1.00 81.94 98 LYS A CA 1
ATOM 780 C C . LYS A 1 98 ? -1.928 1.620 -12.756 1.00 81.94 98 LYS A C 1
ATOM 782 O O . LYS A 1 98 ? -1.531 2.022 -13.847 1.00 81.94 98 LYS A O 1
ATOM 787 N N . GLU A 1 99 ? -2.465 2.437 -11.851 1.00 74.06 99 GLU A N 1
ATOM 788 C CA . GLU A 1 99 ? -2.538 3.892 -12.045 1.00 74.06 99 GLU A CA 1
ATOM 789 C C . GLU A 1 99 ? -1.149 4.538 -12.094 1.00 74.06 99 GLU A C 1
ATOM 791 O O . GLU A 1 99 ? -0.909 5.424 -12.916 1.00 74.06 99 GLU A O 1
ATOM 796 N N . LEU A 1 100 ? -0.215 4.063 -11.265 1.00 64.62 100 LEU A N 1
ATOM 797 C CA . LEU A 1 100 ? 1.173 4.530 -11.255 1.00 64.62 100 LEU A CA 1
ATOM 798 C C . LEU A 1 100 ? 1.948 4.079 -12.507 1.00 64.62 100 LEU A C 1
ATOM 800 O O . LEU A 1 100 ? 2.712 4.862 -13.071 1.00 64.62 100 LEU A O 1
ATOM 804 N N . CYS A 1 101 ? 1.723 2.850 -12.980 1.00 62.09 101 CYS A N 1
ATOM 805 C CA . CYS A 1 101 ? 2.417 2.256 -14.124 1.00 62.09 101 CYS A CA 1
ATOM 806 C C . CYS A 1 101 ? 2.049 2.888 -15.474 1.00 62.09 101 CYS A C 1
ATOM 808 O O . CYS A 1 101 ? 2.863 2.839 -16.391 1.00 62.09 101 CYS A O 1
ATOM 810 N N . LYS A 1 102 ? 0.889 3.551 -15.603 1.00 60.03 102 LYS A N 1
ATOM 811 C CA . LYS A 1 102 ? 0.494 4.277 -16.832 1.00 60.03 102 LYS A CA 1
ATOM 812 C C . LYS A 1 102 ? 1.462 5.399 -17.242 1.00 60.03 102 LYS A C 1
ATOM 814 O O . LYS A 1 102 ? 1.321 5.946 -18.329 1.00 60.03 102 LYS A O 1
ATOM 819 N N . ARG A 1 103 ? 2.410 5.774 -16.377 1.00 56.28 103 ARG A N 1
ATOM 820 C CA . ARG A 1 103 ? 3.373 6.860 -16.612 1.00 56.28 103 ARG A CA 1
ATOM 821 C C . ARG A 1 103 ? 4.708 6.410 -17.208 1.00 56.28 103 ARG A C 1
ATOM 823 O O . ARG A 1 103 ? 5.513 7.272 -17.546 1.00 56.28 103 ARG A O 1
ATOM 830 N N . PHE A 1 104 ? 4.968 5.108 -17.324 1.00 54.12 104 PHE A N 1
ATOM 831 C CA . PHE A 1 104 ? 6.200 4.628 -17.947 1.00 54.12 104 PHE A CA 1
ATOM 832 C C . PHE A 1 104 ? 5.995 4.477 -19.451 1.00 54.12 104 PHE A C 1
ATOM 834 O O . PHE A 1 104 ? 5.373 3.526 -19.914 1.00 54.12 104 PHE A O 1
ATOM 841 N N . GLN A 1 105 ? 6.522 5.439 -20.201 1.00 60.47 105 GLN A N 1
ATOM 842 C CA . GLN A 1 105 ? 6.705 5.322 -21.640 1.00 60.47 105 GLN A CA 1
ATOM 843 C C . GLN A 1 105 ? 8.080 4.678 -21.858 1.00 60.47 105 GLN A C 1
ATOM 845 O O . GLN A 1 105 ? 9.101 5.224 -21.435 1.00 60.47 105 GLN A O 1
ATOM 850 N N . GLU A 1 106 ? 8.103 3.461 -22.397 1.00 55.28 106 GLU A N 1
ATOM 851 C CA . GLU A 1 106 ? 9.344 2.731 -22.647 1.00 55.28 106 GLU A CA 1
ATOM 852 C C . GLU A 1 106 ? 10.058 3.339 -23.854 1.00 55.28 106 GLU A C 1
ATOM 854 O O . GLU A 1 106 ? 9.711 3.058 -24.996 1.00 55.28 106 GLU A O 1
ATOM 859 N N . GLY A 1 107 ? 11.041 4.198 -23.573 1.00 69.12 107 GLY A N 1
ATOM 860 C CA . GLY A 1 107 ? 11.827 4.882 -24.591 1.00 69.12 107 GLY A CA 1
ATOM 861 C C . GLY A 1 107 ? 11.026 5.933 -25.360 1.00 69.12 107 GLY A C 1
ATOM 862 O O . GLY A 1 107 ? 9.851 5.780 -25.678 1.00 69.12 107 GLY A O 1
ATOM 863 N N . GLU A 1 108 ? 11.686 7.033 -25.685 1.00 71.62 108 GLU A N 1
ATOM 864 C CA . GLU A 1 108 ? 11.212 7.936 -26.724 1.00 71.62 108 GLU A CA 1
ATOM 865 C C . GLU A 1 108 ? 12.146 7.738 -27.914 1.00 71.62 108 GLU A C 1
ATOM 867 O O . GLU A 1 108 ? 13.369 7.833 -27.769 1.00 71.62 108 GLU A O 1
ATOM 872 N N . PHE A 1 109 ? 11.598 7.388 -29.078 1.00 74.38 109 PHE A N 1
ATOM 873 C CA . PHE A 1 109 ? 12.408 7.307 -30.289 1.00 74.38 109 PHE A CA 1
ATOM 874 C C . PHE A 1 109 ? 12.831 8.722 -30.683 1.00 74.38 109 PHE A C 1
ATOM 876 O O . PHE A 1 109 ? 12.025 9.521 -31.156 1.00 74.38 109 PHE A O 1
ATOM 883 N N . ARG A 1 110 ? 14.115 9.033 -30.498 1.00 75.56 110 ARG A N 1
ATOM 884 C CA . ARG A 1 110 ? 14.683 10.339 -30.840 1.00 75.56 110 ARG A CA 1
ATOM 885 C C . ARG A 1 110 ? 15.064 10.386 -32.326 1.00 75.56 110 ARG A C 1
ATOM 887 O O . ARG A 1 110 ? 16.237 10.377 -32.691 1.00 75.56 110 ARG A O 1
ATOM 894 N N . PHE A 1 111 ? 14.055 10.411 -33.201 1.00 82.31 111 PHE A N 1
ATOM 895 C CA . PHE A 1 111 ? 14.241 10.382 -34.661 1.00 82.31 111 PHE A CA 1
ATOM 896 C C . PHE A 1 111 ? 15.122 11.528 -35.188 1.00 82.31 111 PHE A C 1
ATOM 898 O O . PHE A 1 111 ? 15.913 11.314 -36.102 1.00 82.31 111 PHE A O 1
ATOM 905 N N . GLN A 1 11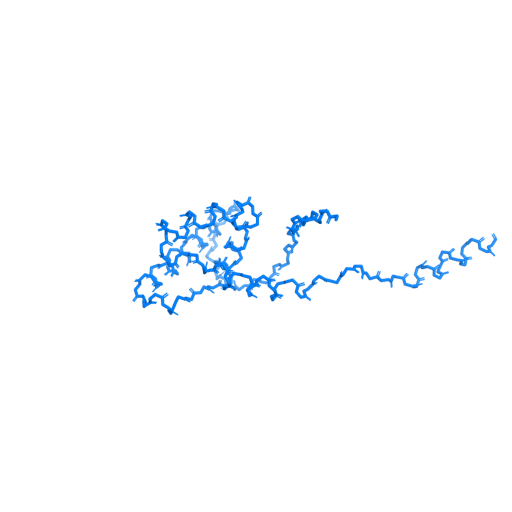2 ? 15.044 12.712 -34.574 1.00 80.12 112 GLN A N 1
ATOM 906 C CA . GLN A 1 112 ? 15.847 13.877 -34.972 1.00 80.12 112 GLN A CA 1
ATOM 907 C C . GLN A 1 112 ? 17.354 13.655 -34.783 1.00 80.12 112 GLN A C 1
ATOM 909 O O . GLN A 1 112 ? 18.166 14.131 -35.570 1.00 80.12 112 GLN A O 1
ATOM 914 N N . GLU A 1 113 ? 17.765 12.907 -33.761 1.00 79.38 113 GLU A N 1
ATOM 915 C CA . GLU A 1 113 ? 19.191 12.641 -33.539 1.00 79.38 113 GLU A CA 1
ATOM 916 C C . GLU A 1 113 ? 19.714 11.503 -34.397 1.00 79.38 113 GLU A C 1
ATOM 918 O O . GLU A 1 113 ? 20.894 11.493 -34.742 1.00 79.38 113 GLU A O 1
ATOM 923 N N . LEU A 1 114 ? 18.835 10.572 -34.772 1.00 81.38 114 LEU A N 1
ATOM 924 C CA . LEU A 1 114 ? 19.152 9.552 -35.762 1.00 81.38 114 LEU A CA 1
ATOM 925 C C . LEU A 1 114 ? 19.433 10.194 -37.129 1.00 81.38 114 LEU A C 1
ATOM 927 O O . LEU A 1 114 ? 20.395 9.819 -37.797 1.00 81.38 114 LEU A O 1
ATOM 931 N N . GLU A 1 115 ? 18.634 11.191 -37.515 1.00 83.12 115 GLU A N 1
ATOM 932 C CA . GLU A 1 115 ? 18.837 11.962 -38.744 1.00 83.12 115 GLU A CA 1
ATOM 933 C C . GLU A 1 115 ? 20.160 12.739 -38.706 1.00 83.12 115 GLU A C 1
ATOM 935 O O . GLU A 1 115 ? 20.963 12.644 -39.636 1.00 83.12 115 GLU A O 1
ATOM 940 N N . ASN A 1 116 ? 20.451 13.413 -37.589 1.00 83.88 116 ASN A N 1
ATOM 941 C CA . ASN A 1 116 ? 21.730 14.098 -37.397 1.00 83.88 116 ASN A CA 1
ATOM 942 C C . ASN A 1 116 ? 22.919 13.132 -37.523 1.00 83.88 116 ASN A C 1
ATOM 944 O O . ASN A 1 116 ? 23.870 13.425 -38.244 1.00 83.88 116 ASN A O 1
ATOM 948 N N . TYR A 1 117 ? 22.859 11.958 -36.887 1.00 82.75 117 TYR A N 1
ATOM 949 C CA . TYR A 1 117 ? 23.913 10.943 -36.969 1.00 82.75 117 TYR A CA 1
ATOM 950 C C . TYR A 1 117 ? 24.116 10.418 -38.399 1.00 82.75 117 TYR A C 1
ATOM 952 O O . TYR A 1 117 ? 25.249 10.358 -38.875 1.00 82.75 117 TYR A O 1
ATOM 960 N N . SER A 1 118 ? 23.027 10.117 -39.116 1.00 81.00 118 SER A N 1
ATOM 961 C CA . SER A 1 118 ? 23.070 9.687 -40.522 1.00 81.00 118 SER A CA 1
ATOM 962 C C . SER A 1 118 ? 23.758 10.721 -41.420 1.00 81.00 118 SER A C 1
ATOM 964 O O . SER A 1 118 ? 24.603 10.376 -42.246 1.00 81.00 118 SER A O 1
ATOM 966 N N . ASN A 1 119 ? 23.452 12.003 -41.220 1.00 79.94 119 ASN A N 1
ATOM 967 C CA . ASN A 1 119 ? 24.070 13.092 -41.976 1.00 79.94 119 ASN A CA 1
ATOM 968 C C . ASN A 1 119 ? 25.550 13.301 -41.613 1.00 79.94 119 ASN A C 1
ATOM 970 O O . ASN A 1 119 ? 26.318 13.778 -42.443 1.00 79.94 119 ASN A O 1
ATOM 974 N N . THR A 1 120 ? 25.968 12.907 -40.404 1.00 79.31 120 THR A N 1
ATOM 975 C CA . THR A 1 120 ? 27.370 13.010 -39.965 1.00 79.31 120 THR A CA 1
ATOM 976 C C . THR A 1 120 ? 28.246 11.896 -40.554 1.00 79.31 120 THR A C 1
ATOM 978 O O . THR A 1 120 ? 29.436 12.106 -40.752 1.00 79.31 120 THR A O 1
ATOM 981 N N . ILE A 1 121 ? 27.679 10.714 -40.830 1.00 74.69 121 ILE A N 1
ATOM 982 C CA . ILE A 1 121 ? 28.414 9.566 -41.402 1.00 74.69 121 ILE A CA 1
ATOM 983 C C . ILE A 1 121 ? 28.529 9.649 -42.927 1.00 74.69 121 ILE A C 1
ATOM 985 O O . ILE A 1 121 ? 29.501 9.159 -43.491 1.00 74.69 121 ILE A O 1
ATOM 989 N N . ASN A 1 122 ? 27.552 10.257 -43.602 1.00 65.38 122 ASN A N 1
ATOM 990 C CA . ASN A 1 122 ? 27.555 10.406 -45.061 1.00 65.38 122 ASN A CA 1
ATOM 991 C C . ASN A 1 122 ? 28.383 11.615 -45.558 1.00 65.38 122 ASN A C 1
ATOM 993 O O . ASN A 1 122 ? 28.126 12.109 -46.657 1.00 65.38 122 ASN A O 1
ATOM 997 N N . CYS A 1 123 ? 29.346 12.091 -44.759 1.00 50.47 123 CYS A N 1
ATOM 998 C CA . CYS A 1 123 ? 30.324 13.118 -45.131 1.00 50.47 123 CYS A CA 1
ATOM 999 C C . CYS A 1 123 ? 31.699 12.494 -45.391 1.00 50.47 123 CYS A C 1
ATOM 1001 O O . CYS A 1 123 ? 32.152 11.698 -44.537 1.00 50.47 123 CYS A O 1
#